Protein AF-A0A7Y2TFY2-F1 (afdb_monomer_lite)

Structure (mmCIF, N/CA/C/O backbone):
data_AF-A0A7Y2TFY2-F1
#
_entry.id   AF-A0A7Y2TFY2-F1
#
loop_
_atom_site.group_PDB
_atom_site.id
_atom_site.type_symbol
_atom_site.label_atom_id
_atom_site.label_alt_id
_atom_site.label_comp_id
_atom_site.label_asym_id
_atom_site.label_entity_id
_atom_site.label_seq_id
_atom_site.pdbx_PDB_ins_code
_atom_site.Cartn_x
_atom_site.Cartn_y
_atom_site.Cartn_z
_atom_site.occupancy
_atom_site.B_iso_or_equiv
_atom_site.auth_seq_id
_atom_site.auth_comp_id
_atom_site.auth_asym_id
_atom_site.auth_atom_id
_atom_site.pdbx_PDB_model_num
ATOM 1 N N . MET A 1 1 ? -7.231 -14.563 -0.266 1.00 53.22 1 MET A N 1
ATOM 2 C CA . MET A 1 1 ? -6.037 -14.521 0.612 1.00 53.22 1 MET A CA 1
ATOM 3 C C . MET A 1 1 ? -4.915 -13.889 -0.191 1.00 53.22 1 MET A C 1
ATOM 5 O O . MET A 1 1 ? -4.762 -14.294 -1.336 1.00 53.22 1 MET A O 1
ATOM 9 N N . SER A 1 2 ? -4.216 -12.888 0.355 1.00 70.94 2 SER A N 1
ATOM 10 C CA . SER A 1 2 ? -3.185 -12.141 -0.385 1.00 70.94 2 SER A CA 1
ATOM 11 C C . SER A 1 2 ? -2.053 -13.075 -0.825 1.00 70.94 2 SER A C 1
ATOM 13 O O . SER A 1 2 ? -1.574 -13.877 -0.021 1.00 70.94 2 SER A O 1
ATOM 15 N N . LYS A 1 3 ? -1.644 -12.982 -2.099 1.00 82.06 3 LYS A N 1
ATOM 16 C CA . LYS A 1 3 ? -0.524 -13.744 -2.687 1.00 82.06 3 LYS A CA 1
ATOM 17 C C . LYS A 1 3 ? 0.789 -13.526 -1.920 1.00 82.06 3 LYS A C 1
ATOM 19 O O . LYS A 1 3 ? 1.670 -14.374 -1.958 1.00 82.06 3 LYS A O 1
ATOM 24 N N . PHE A 1 4 ? 0.901 -12.407 -1.211 1.00 90.44 4 PHE A N 1
ATOM 25 C CA . PHE A 1 4 ? 2.135 -11.929 -0.595 1.00 90.44 4 PHE A CA 1
ATOM 26 C C . PHE A 1 4 ? 2.310 -12.340 0.875 1.00 90.44 4 PHE A C 1
ATOM 28 O O . PHE A 1 4 ? 3.248 -11.893 1.528 1.00 90.44 4 PHE A O 1
ATOM 35 N N . ILE A 1 5 ? 1.426 -13.191 1.407 1.00 92.31 5 ILE A N 1
ATOM 36 C CA . ILE A 1 5 ? 1.544 -13.743 2.763 1.00 92.31 5 ILE A CA 1
ATOM 37 C C . ILE A 1 5 ? 2.057 -15.182 2.664 1.00 92.31 5 ILE A C 1
ATOM 39 O O . ILE A 1 5 ? 1.327 -16.073 2.223 1.00 92.31 5 ILE A O 1
ATOM 43 N N . ALA A 1 6 ? 3.299 -15.404 3.100 1.00 94.69 6 ALA A N 1
ATOM 44 C CA . ALA A 1 6 ? 3.907 -16.731 3.165 1.00 94.69 6 ALA A CA 1
ATOM 45 C C . ALA A 1 6 ? 3.182 -17.629 4.182 1.00 94.69 6 ALA A C 1
ATOM 47 O O . ALA A 1 6 ? 2.880 -17.191 5.294 1.00 94.69 6 ALA A O 1
ATOM 48 N N . LYS A 1 7 ? 2.923 -18.891 3.818 1.00 94.75 7 LYS A N 1
ATOM 49 C CA . LYS A 1 7 ? 2.279 -19.884 4.702 1.00 94.75 7 LYS A CA 1
ATOM 50 C C . LYS A 1 7 ? 3.236 -20.975 5.180 1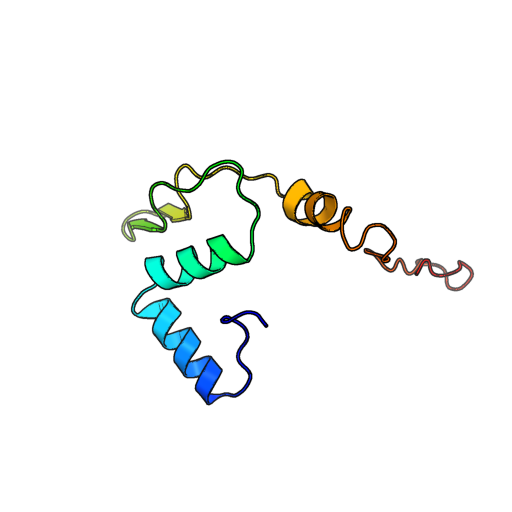.00 94.75 7 LYS A C 1
ATOM 52 O O . LYS A 1 7 ? 2.878 -21.763 6.051 1.00 94.75 7 LYS A O 1
ATOM 57 N N . SER A 1 8 ? 4.437 -21.011 4.619 1.00 96.94 8 SER A N 1
ATOM 58 C CA . SER A 1 8 ? 5.521 -21.929 4.945 1.00 96.94 8 SER A CA 1
ATOM 59 C C . SER A 1 8 ? 6.864 -21.212 4.795 1.00 96.94 8 SER A C 1
ATOM 61 O O . SER A 1 8 ? 6.938 -20.092 4.275 1.00 96.94 8 SER A O 1
ATOM 63 N N . ILE A 1 9 ? 7.937 -21.856 5.251 1.00 97.62 9 ILE A N 1
ATOM 64 C CA . ILE A 1 9 ? 9.289 -21.324 5.062 1.00 97.62 9 ILE A CA 1
ATOM 65 C C . ILE A 1 9 ? 9.694 -21.377 3.582 1.00 97.62 9 ILE A C 1
ATOM 67 O O . ILE A 1 9 ? 10.360 -20.472 3.085 1.00 97.62 9 ILE A O 1
ATOM 71 N N . GLU A 1 10 ? 9.219 -22.387 2.852 1.00 97.56 10 GLU A N 1
ATOM 72 C CA . GLU A 1 10 ? 9.409 -22.523 1.411 1.00 97.56 10 GLU A CA 1
ATOM 73 C C . GLU A 1 10 ? 8.728 -21.377 0.649 1.00 97.56 10 GLU A C 1
ATOM 75 O O . GLU A 1 10 ? 9.360 -20.749 -0.202 1.00 97.56 10 GLU A O 1
ATOM 80 N N . ASP A 1 11 ? 7.482 -21.042 1.005 1.00 96.56 11 ASP A N 1
ATOM 81 C CA . ASP A 1 11 ? 6.744 -19.917 0.417 1.00 96.56 11 ASP A CA 1
ATOM 82 C C . ASP A 1 11 ? 7.466 -18.591 0.675 1.00 96.56 11 ASP A C 1
ATOM 84 O O . ASP A 1 11 ? 7.562 -17.746 -0.215 1.00 96.56 11 ASP A O 1
ATOM 88 N N . TYR A 1 12 ? 7.995 -18.406 1.890 1.00 96.62 12 TYR A N 1
ATOM 89 C CA . TYR A 1 12 ? 8.784 -17.227 2.237 1.00 96.62 12 TYR A CA 1
ATOM 90 C C . TYR A 1 12 ? 10.012 -17.102 1.335 1.00 96.62 12 TYR A C 1
ATOM 92 O O . TYR A 1 12 ? 10.239 -16.039 0.757 1.00 96.62 12 TYR A O 1
ATOM 100 N N . HIS A 1 13 ? 10.786 -18.179 1.178 1.00 97.88 13 HIS A N 1
ATOM 101 C CA . HIS A 1 13 ? 11.973 -18.165 0.325 1.00 97.88 13 HIS A CA 1
ATOM 102 C C . HIS A 1 13 ? 11.627 -17.880 -1.138 1.00 97.88 13 HIS A C 1
ATOM 104 O O . HIS A 1 13 ? 12.363 -17.145 -1.799 1.00 97.88 13 HIS A O 1
ATOM 110 N N . GLN A 1 14 ? 10.500 -18.400 -1.625 1.00 96.31 14 GLN A N 1
ATOM 111 C CA . GLN A 1 14 ? 10.022 -18.128 -2.976 1.00 96.31 14 GLN A CA 1
ATOM 112 C C . GLN A 1 14 ? 9.623 -16.655 -3.159 1.00 96.31 14 GLN A C 1
ATOM 114 O O . GLN A 1 14 ? 10.118 -16.003 -4.077 1.00 96.31 14 GLN A O 1
ATOM 119 N N . LEU A 1 15 ? 8.792 -16.101 -2.267 1.00 96.38 15 LEU A N 1
ATOM 120 C CA . LEU A 1 15 ? 8.382 -14.690 -2.319 1.00 96.38 15 LEU A CA 1
ATOM 121 C C . LEU A 1 15 ? 9.580 -13.746 -2.179 1.00 96.38 15 LEU A C 1
ATOM 123 O O . LEU A 1 15 ? 9.684 -12.760 -2.905 1.00 96.38 15 LEU A O 1
ATOM 127 N N . TYR A 1 16 ? 10.510 -14.068 -1.280 1.00 96.81 16 TYR A N 1
ATOM 128 C CA . TYR A 1 16 ? 11.742 -13.309 -1.099 1.00 96.81 16 TYR A CA 1
ATOM 129 C C . TYR A 1 16 ? 12.585 -13.298 -2.376 1.00 96.81 16 TYR A C 1
ATOM 131 O O . TYR A 1 16 ? 12.999 -12.230 -2.830 1.00 96.81 16 TYR A O 1
ATOM 139 N N . LYS A 1 17 ? 12.786 -14.467 -2.995 1.00 97.44 17 LYS A N 1
ATOM 140 C CA . LYS A 1 17 ? 13.517 -14.591 -4.258 1.00 97.44 17 LYS A CA 1
ATOM 141 C C . LYS A 1 17 ? 12.870 -13.751 -5.360 1.00 97.44 17 LYS A C 1
ATOM 143 O O . LYS A 1 17 ? 13.566 -12.989 -6.021 1.00 97.44 17 LYS A O 1
ATOM 148 N N . GLU A 1 18 ? 11.548 -13.819 -5.511 1.00 96.19 18 GLU A N 1
ATOM 149 C CA . GLU A 1 18 ? 10.811 -12.995 -6.481 1.00 96.19 18 GLU A CA 1
ATOM 150 C C . GLU A 1 18 ? 10.968 -11.491 -6.216 1.00 96.19 18 GLU A C 1
ATOM 152 O O . GLU A 1 18 ? 11.157 -10.721 -7.159 1.00 96.19 18 GLU A O 1
ATOM 157 N N . SER A 1 19 ? 10.954 -11.072 -4.946 1.00 96.50 19 SER A N 1
ATOM 158 C CA . SER A 1 19 ? 11.105 -9.662 -4.562 1.00 96.50 19 SER A CA 1
ATOM 159 C C . SER A 1 19 ? 12.473 -9.063 -4.911 1.00 96.50 19 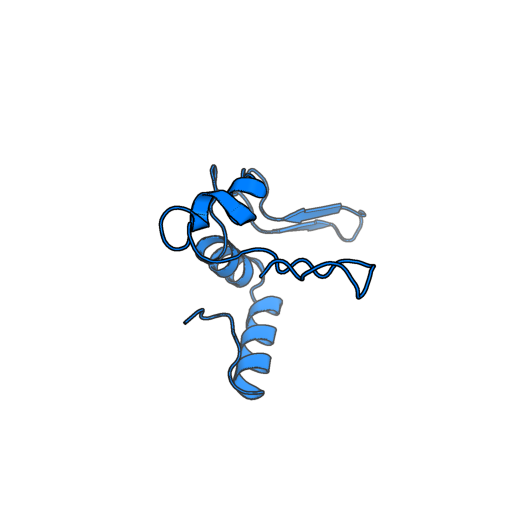SER A C 1
ATOM 161 O O . SER A 1 19 ? 12.580 -7.846 -5.057 1.00 96.50 19 SER A O 1
ATOM 163 N N . ILE A 1 20 ? 13.505 -9.904 -5.057 1.00 96.12 20 ILE A N 1
ATOM 164 C CA . ILE A 1 20 ? 14.884 -9.500 -5.369 1.00 96.12 20 ILE A CA 1
ATOM 165 C C . ILE A 1 20 ? 15.199 -9.672 -6.850 1.00 96.12 20 ILE A C 1
ATOM 167 O O . ILE A 1 20 ? 15.798 -8.783 -7.450 1.00 96.12 20 ILE A O 1
ATOM 171 N N . ASP A 1 21 ? 14.810 -10.805 -7.434 1.00 97.44 21 ASP A N 1
ATOM 172 C CA . ASP A 1 21 ? 15.122 -11.126 -8.827 1.00 97.44 21 ASP A CA 1
ATOM 173 C C . ASP A 1 21 ? 14.275 -10.281 -9.798 1.00 97.44 21 ASP A C 1
ATOM 175 O O . ASP A 1 21 ? 14.717 -9.981 -10.907 1.00 97.44 21 ASP A O 1
ATOM 179 N N . ALA A 1 22 ? 13.062 -9.881 -9.393 1.00 96.38 22 ALA A N 1
ATOM 180 C CA . ALA A 1 22 ? 12.141 -9.082 -10.202 1.00 96.38 22 ALA A CA 1
ATOM 181 C C . ALA A 1 22 ? 11.406 -8.008 -9.364 1.00 96.38 22 ALA A C 1
ATOM 183 O O . ALA A 1 22 ? 10.171 -8.031 -9.269 1.00 96.38 22 ALA A O 1
ATOM 184 N N . PRO A 1 23 ? 12.130 -7.032 -8.778 1.00 95.44 23 PRO A N 1
ATOM 185 C CA . PRO A 1 23 ? 11.592 -6.119 -7.769 1.00 95.44 23 PRO A CA 1
ATOM 186 C C . PRO A 1 23 ? 10.460 -5.243 -8.308 1.00 95.44 23 PRO A C 1
ATOM 188 O O . PRO A 1 23 ? 9.420 -5.128 -7.667 1.00 95.44 23 PRO A O 1
ATOM 191 N N . GLU A 1 24 ? 10.611 -4.659 -9.501 1.00 97.06 24 GLU A N 1
ATOM 192 C CA . GLU A 1 24 ? 9.572 -3.795 -10.073 1.00 97.06 24 GLU A CA 1
ATOM 193 C C . GLU A 1 24 ? 8.263 -4.545 -10.302 1.00 97.06 24 GLU A C 1
ATOM 195 O O . GLU A 1 24 ? 7.192 -4.030 -9.983 1.00 97.06 24 GLU A O 1
ATOM 200 N N . LYS A 1 25 ? 8.330 -5.785 -10.800 1.00 96.69 25 LYS A N 1
ATOM 201 C CA . LYS A 1 25 ? 7.138 -6.610 -10.997 1.00 96.69 25 LYS A CA 1
ATOM 202 C C . LYS A 1 25 ? 6.506 -6.996 -9.662 1.00 96.69 25 LYS A C 1
ATOM 204 O O . LYS A 1 25 ? 5.303 -6.840 -9.488 1.00 96.69 25 LYS A O 1
ATOM 209 N N . PHE A 1 26 ? 7.307 -7.497 -8.729 1.00 96.88 26 PHE A N 1
ATOM 210 C CA . PHE A 1 26 ? 6.810 -7.944 -7.434 1.00 96.88 26 PHE A CA 1
ATOM 211 C C . PHE A 1 26 ? 6.124 -6.803 -6.670 1.00 96.88 26 PHE A C 1
ATOM 213 O O . PHE A 1 26 ? 4.987 -6.946 -6.219 1.00 96.88 26 PHE A O 1
ATOM 220 N N . TRP A 1 27 ? 6.792 -5.651 -6.569 1.00 96.94 27 TRP A N 1
ATOM 221 C CA . TRP A 1 27 ? 6.293 -4.514 -5.802 1.00 96.94 27 TRP A CA 1
ATOM 222 C C . TRP A 1 27 ? 5.171 -3.754 -6.503 1.00 96.94 27 TRP A C 1
ATOM 224 O O . TRP A 1 27 ? 4.308 -3.224 -5.808 1.00 96.94 27 TRP A O 1
ATOM 234 N N . SER A 1 28 ? 5.121 -3.728 -7.840 1.00 97.44 28 SER A N 1
ATOM 235 C CA . SER A 1 28 ? 3.948 -3.192 -8.548 1.00 97.44 28 SER A CA 1
ATOM 236 C C . SER A 1 28 ? 2.712 -4.054 -8.334 1.00 97.44 28 SER A C 1
ATOM 238 O O . SER A 1 28 ? 1.674 -3.504 -7.977 1.00 97.44 28 SER A O 1
ATOM 240 N N . ASP A 1 29 ? 2.827 -5.380 -8.467 1.00 96.69 29 ASP A N 1
ATOM 241 C CA . ASP A 1 29 ? 1.717 -6.307 -8.216 1.00 96.69 29 ASP A CA 1
ATOM 242 C C . ASP A 1 29 ? 1.227 -6.179 -6.751 1.00 96.69 29 ASP A C 1
ATOM 244 O O . ASP A 1 29 ? 0.023 -6.123 -6.497 1.00 96.69 29 ASP A O 1
ATOM 248 N N . PHE A 1 30 ? 2.148 -6.075 -5.780 1.00 96.25 30 PHE A N 1
ATOM 249 C CA . PHE A 1 30 ? 1.810 -5.856 -4.365 1.00 96.25 30 PHE A CA 1
ATOM 250 C C . PHE A 1 30 ? 1.099 -4.519 -4.144 1.00 96.25 30 PHE A C 1
ATOM 252 O O . PHE A 1 30 ? 0.018 -4.468 -3.559 1.00 96.25 30 PHE A O 1
ATOM 259 N N . ALA A 1 31 ? 1.694 -3.426 -4.623 1.00 96.75 31 ALA A N 1
ATOM 260 C CA . ALA A 1 31 ? 1.157 -2.086 -4.438 1.00 96.75 31 ALA A CA 1
ATOM 261 C C . ALA A 1 31 ? -0.205 -1.908 -5.119 1.00 96.75 31 ALA A C 1
ATOM 263 O O . ALA A 1 31 ? -1.042 -1.153 -4.625 1.00 96.75 31 ALA A O 1
ATOM 264 N N . ASP A 1 32 ? -0.437 -2.589 -6.243 1.00 96.00 32 ASP A N 1
ATOM 265 C CA . ASP A 1 32 ? -1.711 -2.573 -6.958 1.00 96.00 32 ASP A CA 1
ATOM 266 C C . ASP A 1 32 ? -2.832 -3.225 -6.149 1.00 96.00 32 ASP A C 1
ATOM 268 O O . ASP A 1 32 ? -3.935 -2.685 -6.094 1.00 96.00 32 ASP A O 1
ATOM 272 N N . GLN A 1 33 ? -2.520 -4.327 -5.466 1.00 94.81 33 GLN A N 1
ATOM 273 C CA . GLN A 1 33 ? -3.479 -5.075 -4.661 1.00 94.81 33 GLN A CA 1
ATOM 274 C C . GLN A 1 33 ? -3.748 -4.432 -3.291 1.00 94.81 33 GLN A C 1
ATOM 276 O O . GLN A 1 33 ? -4.876 -4.474 -2.802 1.00 94.81 33 GLN A O 1
ATOM 281 N N . GLU A 1 34 ? -2.721 -3.879 -2.642 1.00 94.56 34 GLU A N 1
ATOM 282 C CA . GLU A 1 34 ? -2.787 -3.523 -1.217 1.00 94.56 34 GLU A CA 1
ATOM 283 C C . GLU A 1 34 ? -3.100 -2.042 -0.955 1.00 94.56 34 GLU A C 1
ATOM 285 O O . GLU A 1 34 ? -3.437 -1.683 0.177 1.00 94.56 34 GLU A O 1
ATOM 290 N N . PHE A 1 35 ? -3.041 -1.174 -1.971 1.00 96.62 35 PHE A N 1
ATOM 291 C CA . PHE A 1 35 ? -3.294 0.263 -1.832 1.00 96.62 35 PHE A CA 1
ATOM 292 C C . PHE A 1 35 ? -4.358 0.769 -2.808 1.00 96.62 35 PHE A C 1
ATOM 294 O O . PHE A 1 35 ? -4.429 0.380 -3.972 1.00 96.62 35 PHE A O 1
ATOM 301 N N . THR A 1 36 ? -5.151 1.724 -2.337 1.00 96.94 36 THR A N 1
ATOM 302 C CA . THR A 1 36 ? -6.042 2.542 -3.154 1.00 96.94 36 THR A CA 1
ATOM 303 C C . THR A 1 36 ? -5.263 3.746 -3.677 1.00 96.94 36 THR A C 1
ATOM 305 O O . THR A 1 36 ? -4.827 4.607 -2.908 1.00 96.94 36 THR A O 1
ATOM 308 N N . TRP A 1 37 ? -5.092 3.800 -4.997 1.00 97.88 37 TRP A N 1
ATOM 309 C CA . TRP A 1 37 ? -4.366 4.860 -5.696 1.00 97.88 37 TRP A CA 1
ATOM 310 C C . TRP A 1 37 ? -5.340 5.816 -6.374 1.00 97.88 37 TRP A C 1
ATOM 312 O O . TRP A 1 37 ? -6.294 5.380 -7.012 1.00 97.88 37 TRP A O 1
ATOM 322 N N . LYS A 1 38 ? -5.058 7.116 -6.290 1.00 97.94 38 LYS A N 1
ATOM 323 C CA . LYS A 1 38 ? -5.740 8.140 -7.094 1.00 97.94 38 LYS A CA 1
ATOM 324 C C . LYS A 1 38 ? -5.148 8.234 -8.495 1.00 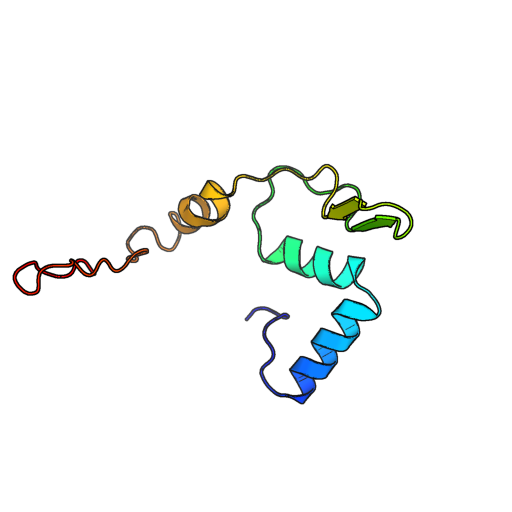97.94 38 LYS A C 1
ATOM 326 O O . LYS A 1 38 ? -5.867 8.478 -9.454 1.00 97.94 38 LYS A O 1
ATOM 331 N N . GLU A 1 39 ? -3.835 8.043 -8.597 1.00 98.31 39 GLU A N 1
ATOM 332 C CA . GLU A 1 39 ? -3.095 8.012 -9.856 1.00 98.31 39 GLU A CA 1
ATOM 333 C C . GLU A 1 39 ? -2.004 6.946 -9.756 1.00 98.31 39 GLU A C 1
ATOM 335 O O . GLU A 1 39 ? -1.299 6.875 -8.743 1.00 98.31 39 GLU A O 1
ATOM 340 N N . LYS A 1 40 ? -1.893 6.095 -10.781 1.00 97.69 40 LYS A N 1
ATOM 341 C CA . LYS A 1 40 ? -0.873 5.044 -10.837 1.00 97.69 40 LYS A CA 1
ATOM 342 C C . LYS A 1 40 ? 0.481 5.629 -1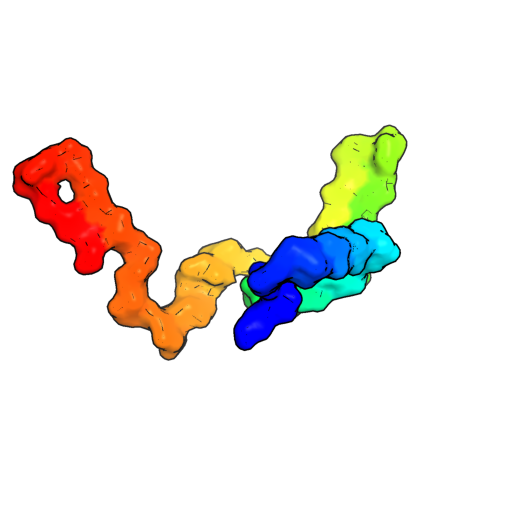1.216 1.00 97.69 40 LYS A C 1
ATOM 344 O O . LYS A 1 40 ? 0.568 6.619 -11.934 1.00 97.69 40 LYS A O 1
ATOM 349 N N . TRP A 1 41 ? 1.532 4.996 -10.711 1.00 98.19 41 TRP A N 1
ATOM 350 C CA . TRP A 1 41 ? 2.912 5.329 -11.047 1.00 98.19 41 TRP A CA 1
ATOM 351 C C . TRP A 1 41 ? 3.177 5.185 -12.548 1.00 98.19 41 TRP A C 1
ATOM 353 O O . TRP A 1 41 ? 2.578 4.349 -13.224 1.00 98.19 41 TRP A O 1
ATOM 363 N N . SER A 1 42 ? 4.146 5.950 -13.045 1.00 97.31 42 SER A N 1
ATOM 364 C CA . SER A 1 42 ? 4.747 5.751 -14.367 1.00 97.31 42 SER A CA 1
ATOM 365 C C . SER A 1 42 ? 6.014 4.892 -14.314 1.00 97.31 42 SER A C 1
ATOM 367 O O . SER A 1 42 ? 6.366 4.265 -15.308 1.00 97.31 42 SER A O 1
ATOM 369 N N . GLN A 1 43 ? 6.680 4.838 -13.157 1.00 97.50 43 GLN A N 1
ATOM 370 C CA . GLN A 1 43 ? 7.871 4.024 -12.910 1.00 97.50 43 GLN A CA 1
ATOM 371 C C . GLN A 1 43 ? 7.834 3.481 -11.478 1.00 97.50 43 GLN A C 1
ATOM 373 O O . GLN A 1 43 ? 7.531 4.223 -10.541 1.00 97.50 43 GLN A O 1
ATOM 378 N N . VAL A 1 44 ? 8.115 2.186 -11.304 1.00 97.75 44 VAL A N 1
ATOM 379 C CA . VAL A 1 44 ? 8.002 1.516 -9.998 1.00 97.75 44 VAL A CA 1
ATOM 380 C C . VAL A 1 44 ? 9.225 1.795 -9.144 1.00 97.75 44 VAL A C 1
ATOM 382 O O . VAL A 1 44 ? 9.067 2.165 -7.984 1.00 97.75 44 VAL A O 1
ATOM 385 N N . LEU A 1 45 ? 10.419 1.641 -9.713 1.00 96.31 45 LEU A N 1
ATOM 386 C CA . LEU A 1 45 ? 11.677 1.815 -9.004 1.00 96.31 45 LEU A CA 1
ATOM 387 C C . LEU A 1 45 ? 12.668 2.606 -9.867 1.00 96.31 45 LEU A C 1
ATOM 389 O O . LEU A 1 45 ? 12.895 2.301 -11.035 1.00 96.31 45 LEU A O 1
ATOM 393 N N . ASP A 1 46 ? 13.257 3.638 -9.277 1.00 95.56 46 ASP A N 1
ATOM 394 C CA . ASP A 1 46 ? 14.285 4.485 -9.883 1.00 95.56 46 ASP A CA 1
ATOM 395 C C . ASP A 1 46 ? 15.364 4.732 -8.826 1.00 95.56 46 ASP A C 1
ATOM 397 O O . ASP A 1 46 ? 15.088 5.371 -7.808 1.00 95.56 46 ASP A O 1
ATOM 401 N N . PHE A 1 47 ? 16.568 4.193 -9.012 1.00 92.81 47 PHE A N 1
ATOM 402 C CA . PHE A 1 47 ? 17.666 4.381 -8.063 1.00 92.81 47 PHE A CA 1
ATOM 403 C C . PHE A 1 47 ? 19.003 4.564 -8.770 1.00 92.81 47 PHE A C 1
ATOM 405 O O . PHE A 1 47 ? 19.273 3.960 -9.807 1.00 92.81 47 PHE A O 1
ATOM 412 N N . ASP A 1 48 ? 19.866 5.359 -8.150 1.00 92.06 48 ASP A N 1
ATOM 413 C CA . ASP A 1 48 ? 21.249 5.559 -8.565 1.00 92.06 48 ASP A CA 1
ATOM 414 C C . ASP A 1 48 ? 22.128 5.412 -7.327 1.00 92.06 48 ASP A C 1
ATOM 416 O O . ASP A 1 48 ? 22.170 6.316 -6.509 1.00 92.06 48 ASP A O 1
ATOM 420 N N . LEU A 1 49 ? 22.840 4.290 -7.173 1.00 87.88 49 LEU A N 1
ATOM 421 C CA . LEU A 1 49 ? 23.672 4.043 -5.983 1.00 87.88 49 LEU A CA 1
ATOM 422 C C . LEU A 1 49 ? 24.885 4.980 -5.871 1.00 87.88 49 LEU A C 1
ATOM 424 O O . LEU A 1 49 ? 25.536 5.006 -4.828 1.00 87.88 49 LEU A O 1
ATOM 428 N N . SER A 1 50 ? 25.207 5.744 -6.922 1.00 95.19 50 SER A N 1
ATOM 429 C CA . SER A 1 50 ? 26.210 6.810 -6.835 1.00 95.19 50 SER A CA 1
ATOM 430 C C . SER A 1 50 ? 25.672 8.068 -6.143 1.00 95.19 50 SER A C 1
ATOM 432 O O . SER A 1 50 ? 26.454 8.927 -5.730 1.00 95.19 50 SER A O 1
ATOM 434 N N . LYS A 1 51 ? 24.346 8.164 -5.974 1.00 94.38 51 LYS A N 1
ATOM 435 C CA . LYS A 1 51 ? 23.639 9.252 -5.299 1.00 94.38 51 LYS A CA 1
ATOM 436 C C . LYS A 1 51 ? 22.797 8.698 -4.144 1.00 94.38 51 LYS A C 1
ATOM 438 O O . LYS A 1 51 ? 22.359 7.555 -4.168 1.00 94.38 51 LYS A O 1
ATOM 443 N N . PRO A 1 52 ? 22.512 9.488 -3.104 1.00 90.75 52 PRO A N 1
ATOM 444 C CA . PRO A 1 52 ? 21.588 9.073 -2.052 1.00 90.75 52 PRO A CA 1
ATOM 445 C C . PRO A 1 52 ? 20.122 9.228 -2.509 1.00 90.75 52 PRO A C 1
ATOM 447 O O . PRO A 1 52 ? 19.319 9.849 -1.819 1.00 90.75 52 PRO A O 1
ATOM 450 N N . GLU A 1 53 ? 19.772 8.705 -3.689 1.00 93.25 53 GLU A N 1
ATOM 451 C CA . GLU A 1 53 ? 18.463 8.888 -4.324 1.00 93.25 53 GLU A CA 1
ATOM 452 C C . GLU A 1 53 ? 17.833 7.539 -4.690 1.00 93.25 53 GLU A C 1
ATOM 454 O O . GLU A 1 53 ? 18.365 6.768 -5.491 1.00 93.25 53 GLU A O 1
ATOM 459 N N . VAL A 1 54 ? 16.664 7.271 -4.104 1.00 94.75 54 VAL A N 1
ATOM 460 C CA . VAL A 1 54 ? 15.832 6.099 -4.393 1.00 94.75 54 VAL A CA 1
ATOM 461 C C . VAL A 1 54 ? 14.383 6.562 -4.436 1.00 94.75 54 VAL A C 1
ATOM 463 O O . VAL A 1 54 ? 13.855 7.047 -3.436 1.00 94.75 54 VAL A O 1
ATOM 466 N N . ASN A 1 55 ? 13.734 6.413 -5.585 1.00 95.44 55 ASN A N 1
ATOM 467 C CA . ASN A 1 55 ? 12.334 6.760 -5.772 1.00 95.44 55 ASN A CA 1
ATOM 468 C C . ASN A 1 55 ? 11.519 5.495 -6.026 1.00 95.44 55 ASN A C 1
ATOM 470 O O . ASN A 1 55 ? 11.861 4.678 -6.881 1.00 95.44 55 ASN A O 1
ATOM 474 N N . TRP A 1 56 ? 10.405 5.382 -5.311 1.00 97.56 56 TRP A N 1
ATOM 475 C CA . TRP A 1 56 ? 9.411 4.336 -5.505 1.00 97.56 56 TRP A CA 1
ATOM 476 C C . TRP A 1 56 ? 8.112 4.946 -6.022 1.00 97.56 56 TRP A C 1
ATOM 478 O O . TRP A 1 56 ? 7.694 6.003 -5.551 1.00 97.56 56 TRP A O 1
ATOM 488 N N . PHE A 1 57 ? 7.470 4.265 -6.971 1.00 98.06 57 PHE A N 1
ATOM 489 C CA . PHE A 1 57 ? 6.156 4.618 -7.515 1.00 98.06 57 PHE A CA 1
ATOM 490 C C . PHE A 1 57 ? 6.084 6.067 -8.027 1.00 98.06 57 PHE A C 1
ATOM 492 O O . PHE A 1 57 ? 5.154 6.821 -7.731 1.00 98.06 57 PHE A O 1
ATOM 499 N N . LYS A 1 58 ? 7.087 6.474 -8.808 1.00 97.94 58 LYS A N 1
ATOM 500 C CA . LYS A 1 58 ? 7.217 7.831 -9.348 1.00 97.94 58 LYS A CA 1
ATOM 501 C C . LYS A 1 58 ? 5.960 8.226 -10.127 1.00 97.94 58 LYS A C 1
ATOM 503 O O . LYS A 1 58 ? 5.454 7.460 -10.946 1.00 97.94 58 LYS A O 1
ATOM 508 N N . GLY A 1 59 ? 5.458 9.431 -9.860 1.00 97.62 59 GLY A N 1
ATOM 509 C CA . GLY A 1 59 ? 4.234 9.966 -10.466 1.00 97.62 59 GLY A CA 1
ATOM 510 C C . GLY A 1 59 ? 2.930 9.490 -9.821 1.00 97.62 59 GLY A C 1
ATOM 511 O O . GLY A 1 59 ? 1.886 10.076 -10.092 1.00 97.62 59 GLY A O 1
ATOM 512 N N . ALA A 1 60 ? 2.966 8.488 -8.939 1.00 98.19 60 ALA A N 1
ATOM 513 C CA . ALA A 1 60 ? 1.759 8.016 -8.283 1.00 98.19 60 ALA A CA 1
ATOM 514 C C . ALA A 1 60 ? 1.217 9.026 -7.265 1.00 98.19 60 ALA A C 1
ATOM 516 O O . ALA A 1 60 ? 1.963 9.786 -6.642 1.00 98.19 60 ALA A O 1
ATOM 517 N N . LYS A 1 61 ? -0.100 8.989 -7.052 1.00 98.50 61 LYS A N 1
ATOM 518 C CA . LYS A 1 61 ? -0.785 9.793 -6.036 1.00 98.50 61 LYS A CA 1
ATOM 519 C C . LYS A 1 61 ? -1.709 8.909 -5.219 1.00 98.50 61 LYS A C 1
ATOM 521 O O . LYS A 1 61 ? -2.511 8.156 -5.770 1.00 98.50 61 LYS A O 1
ATOM 526 N N . LEU A 1 62 ? -1.643 9.055 -3.904 1.00 98.12 62 LEU A N 1
ATOM 527 C CA . LEU A 1 62 ? -2.585 8.468 -2.957 1.00 98.12 62 LEU A CA 1
ATOM 528 C C . LEU A 1 62 ? -2.791 9.417 -1.780 1.00 98.12 62 LEU A C 1
ATOM 530 O O . LEU A 1 62 ? -2.051 10.387 -1.613 1.00 98.12 62 LEU A O 1
ATOM 534 N N . ASN A 1 63 ? -3.785 9.115 -0.954 1.00 98.31 63 ASN A N 1
ATOM 535 C CA . ASN A 1 63 ? -3.912 9.687 0.376 1.00 98.31 63 ASN A CA 1
ATOM 536 C C . ASN A 1 63 ? -3.791 8.555 1.403 1.00 98.31 63 ASN A C 1
ATOM 538 O O . ASN A 1 63 ? -4.443 7.514 1.271 1.00 98.31 63 ASN A O 1
ATOM 542 N N . ILE A 1 64 ? -2.936 8.742 2.408 1.00 97.06 64 ILE A N 1
ATOM 543 C CA . ILE A 1 64 ? -2.737 7.736 3.448 1.00 97.06 64 ILE A CA 1
ATOM 544 C C . ILE A 1 64 ? -3.986 7.574 4.319 1.00 97.06 64 ILE A C 1
ATOM 546 O O . ILE A 1 64 ? -4.320 6.448 4.669 1.00 97.06 64 ILE A O 1
ATOM 550 N N . THR A 1 65 ? -4.731 8.649 4.602 1.00 97.62 65 THR A N 1
ATOM 551 C CA . THR A 1 65 ? -5.956 8.545 5.411 1.00 97.62 65 THR A CA 1
ATOM 552 C C . THR A 1 65 ? -7.012 7.723 4.688 1.00 97.62 65 THR A C 1
ATOM 554 O O . THR A 1 65 ? -7.609 6.853 5.307 1.00 97.62 65 THR A O 1
ATOM 557 N N . GLU A 1 66 ? -7.134 7.876 3.366 1.00 97.81 66 GLU A N 1
ATOM 558 C CA . GLU A 1 66 ? -8.055 7.069 2.557 1.00 97.81 66 GLU A CA 1
ATOM 559 C C . GLU A 1 66 ? -7.714 5.579 2.596 1.00 97.81 66 GLU A C 1
ATOM 561 O O . GLU A 1 66 ? -8.602 4.730 2.622 1.00 97.81 66 GLU A O 1
ATOM 566 N N . ASN A 1 67 ? -6.421 5.253 2.649 1.00 97.62 67 ASN A N 1
ATOM 567 C CA . ASN A 1 67 ? -5.953 3.877 2.771 1.00 97.62 67 ASN A CA 1
ATOM 568 C C . ASN A 1 67 ? -6.085 3.319 4.197 1.00 97.62 67 ASN A C 1
ATOM 570 O O . ASN A 1 67 ? -6.250 2.113 4.366 1.00 97.62 67 ASN A O 1
ATOM 574 N N . CYS A 1 68 ? -6.011 4.161 5.225 1.00 97.12 68 CYS A N 1
ATOM 575 C CA . CYS A 1 68 ? -6.093 3.726 6.620 1.00 97.12 68 CYS A CA 1
ATOM 576 C C . CYS A 1 68 ? -7.516 3.757 7.193 1.00 97.12 68 CYS A C 1
ATOM 578 O O . CYS A 1 68 ? -7.789 3.034 8.147 1.00 97.12 68 CYS A O 1
ATOM 580 N N . ILE A 1 69 ? -8.404 4.589 6.648 1.00 96.56 69 ILE A N 1
ATOM 581 C CA . ILE A 1 69 ? -9.725 4.893 7.208 1.00 96.56 69 ILE A CA 1
ATOM 582 C C . ILE A 1 69 ? -10.792 4.740 6.123 1.00 96.56 69 ILE A C 1
ATOM 584 O O . ILE A 1 69 ? -11.566 3.786 6.169 1.00 96.56 69 ILE A O 1
ATOM 588 N N . ASP A 1 70 ? -10.824 5.639 5.134 1.00 97.75 70 ASP A N 1
ATOM 589 C CA . ASP A 1 70 ? -11.981 5.823 4.248 1.00 97.75 70 ASP A CA 1
ATOM 590 C C . ASP A 1 70 ? -12.348 4.543 3.482 1.00 97.75 70 ASP A C 1
ATOM 592 O O . ASP A 1 70 ? -13.507 4.129 3.504 1.00 97.75 70 ASP A O 1
ATOM 596 N N . ARG A 1 71 ? -11.367 3.838 2.895 1.00 96.25 71 ARG A N 1
ATOM 597 C CA . ARG A 1 71 ? -11.613 2.590 2.141 1.00 96.25 71 ARG A CA 1
ATOM 598 C C . ARG A 1 71 ? -12.233 1.469 2.979 1.00 96.25 71 ARG A C 1
ATOM 600 O O . ARG A 1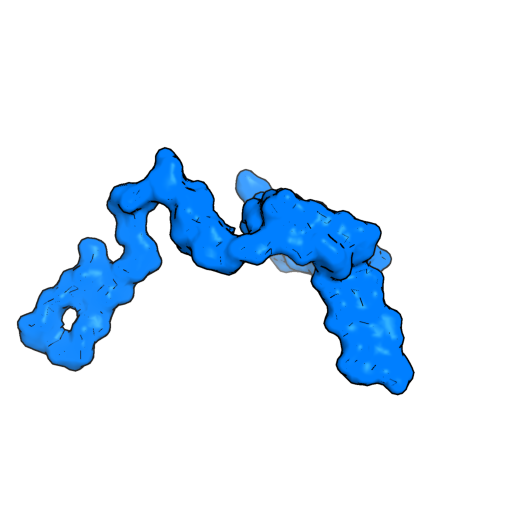 71 ? -12.740 0.491 2.433 1.00 96.25 71 ARG A O 1
ATOM 607 N N . HIS A 1 72 ? -12.113 1.548 4.304 1.00 97.12 72 HIS A N 1
ATOM 608 C CA . HIS A 1 72 ? -12.639 0.540 5.217 1.00 97.12 72 HIS A CA 1
ATOM 609 C C . HIS A 1 72 ? -14.068 0.851 5.664 1.00 97.12 72 HIS A C 1
ATOM 611 O O . HIS A 1 72 ? -14.768 -0.079 6.059 1.00 97.12 72 HIS A O 1
ATOM 617 N N . LEU A 1 73 ? -14.530 2.103 5.570 1.00 96.62 73 LEU A N 1
ATOM 618 C CA . LEU A 1 73 ? -15.840 2.514 6.087 1.00 96.62 73 LEU A CA 1
ATOM 619 C C . LEU A 1 73 ? -16.998 1.740 5.442 1.00 96.62 73 LEU A C 1
ATOM 621 O O . LEU A 1 73 ? -17.901 1.303 6.154 1.00 96.62 73 LEU A O 1
ATOM 625 N N . ASP A 1 74 ? -16.921 1.466 4.138 1.00 95.25 74 ASP A N 1
ATOM 626 C CA . ASP A 1 74 ? -17.984 0.778 3.392 1.00 95.25 74 ASP A CA 1
ATOM 627 C C . ASP A 1 74 ? -18.227 -0.668 3.854 1.00 95.25 74 ASP A C 1
ATOM 629 O O . ASP A 1 74 ? -19.349 -1.168 3.793 1.00 95.25 74 ASP A O 1
ATOM 633 N N . THR A 1 75 ? -17.181 -1.364 4.312 1.00 96.69 75 THR A N 1
ATOM 634 C CA . THR A 1 75 ? -17.255 -2.799 4.662 1.00 96.69 75 THR A CA 1
ATOM 635 C C . THR A 1 75 ? -17.057 -3.080 6.148 1.00 96.69 75 THR A C 1
ATOM 637 O O . THR A 1 75 ? -17.437 -4.146 6.630 1.00 96.69 75 THR A O 1
ATOM 640 N N . LYS A 1 76 ? -16.448 -2.142 6.879 1.00 96.81 76 LYS A N 1
ATOM 641 C CA . LYS A 1 76 ? -16.000 -2.292 8.268 1.00 96.81 76 LYS A CA 1
ATOM 642 C C . LYS A 1 76 ? -16.268 -1.043 9.113 1.00 96.81 76 LYS A C 1
ATOM 644 O O . LYS A 1 76 ? -15.659 -0.896 10.164 1.00 96.81 76 LYS A O 1
ATOM 649 N N . GLY A 1 77 ? -17.183 -0.158 8.709 1.00 96.00 77 GLY A N 1
ATOM 650 C CA . GLY A 1 77 ? -17.436 1.108 9.415 1.00 96.00 77 GLY A CA 1
ATOM 651 C C . GLY A 1 77 ? -17.807 0.975 10.900 1.00 96.00 77 GLY A C 1
ATOM 652 O O . GLY A 1 77 ? -17.502 1.869 11.678 1.00 96.00 77 GLY A O 1
ATOM 653 N N . ASN A 1 78 ? -18.401 -0.153 11.309 1.00 95.81 78 ASN A N 1
ATOM 654 C CA . ASN A 1 78 ? -18.736 -0.443 12.714 1.00 95.81 78 ASN A CA 1
ATOM 655 C C . ASN A 1 78 ? -17.682 -1.300 13.441 1.00 95.81 78 ASN A C 1
ATOM 657 O O . ASN A 1 78 ? -17.888 -1.674 14.592 1.00 95.81 78 ASN A O 1
ATOM 661 N N . GLN A 1 79 ? -16.593 -1.681 12.772 1.00 95.88 79 GLN A N 1
ATOM 662 C CA . GLN A 1 79 ? -15.519 -2.449 13.392 1.00 95.88 79 GLN A CA 1
ATOM 663 C C . GLN A 1 79 ? -14.596 -1.490 14.147 1.00 95.88 79 GLN A C 1
ATOM 665 O O . GLN A 1 79 ? -14.061 -0.556 13.549 1.00 95.88 79 GLN A O 1
ATOM 670 N N . THR A 1 80 ? -14.359 -1.741 15.438 1.00 95.12 80 THR A N 1
ATOM 671 C CA . THR A 1 80 ? -13.401 -0.952 16.220 1.00 95.12 80 THR A CA 1
ATOM 672 C C . THR A 1 80 ? -12.019 -0.984 15.562 1.00 95.12 80 THR A C 1
ATOM 674 O O . THR A 1 80 ? -11.433 -2.052 15.372 1.00 95.12 80 THR A O 1
ATOM 677 N N . ALA A 1 81 ? -11.502 0.195 15.206 1.00 95.44 81 ALA A N 1
ATOM 678 C CA . ALA A 1 81 ? -10.192 0.350 14.572 1.00 95.44 81 ALA A CA 1
ATOM 679 C C . ALA A 1 81 ? -9.049 0.504 15.590 1.00 95.44 81 ALA A C 1
ATOM 681 O O . ALA A 1 81 ? -7.942 0.030 15.347 1.00 95.44 81 ALA A O 1
ATOM 682 N N . ILE A 1 82 ? -9.311 1.167 16.720 1.00 95.69 82 ILE A N 1
ATOM 683 C CA . ILE A 1 82 ? -8.331 1.435 17.778 1.00 95.69 82 ILE A CA 1
ATOM 684 C C . ILE A 1 82 ? -8.921 0.961 19.102 1.00 95.69 82 ILE A C 1
ATOM 686 O O . ILE A 1 82 ? -9.976 1.441 19.506 1.00 95.69 82 ILE A O 1
ATOM 690 N N . LEU A 1 83 ? -8.218 0.044 19.767 1.00 95.12 83 LEU A N 1
ATOM 691 C CA . LEU A 1 83 ? -8.473 -0.323 21.157 1.00 95.12 83 LEU A CA 1
ATOM 692 C C . LEU A 1 83 ? -7.660 0.636 22.029 1.00 95.12 83 LEU A C 1
ATOM 694 O O . LEU A 1 83 ? -6.429 0.627 21.972 1.00 95.12 83 LEU A O 1
ATOM 698 N N . PHE A 1 84 ? -8.334 1.502 22.773 1.00 95.56 84 PHE A N 1
ATOM 699 C CA . PHE A 1 84 ? -7.687 2.480 23.637 1.00 95.56 84 PHE A CA 1
ATOM 700 C C . PHE A 1 84 ? -7.698 1.988 25.083 1.00 95.56 84 PHE A C 1
ATOM 702 O O . PHE A 1 84 ? -8.755 1.880 25.704 1.00 95.56 84 PHE A O 1
ATOM 709 N N . GLU A 1 85 ? -6.502 1.723 25.606 1.00 95.06 85 GLU A N 1
ATOM 710 C CA . GLU A 1 85 ? -6.258 1.412 27.013 1.00 95.06 85 GLU A CA 1
ATOM 711 C C . GLU A 1 85 ? -5.815 2.697 27.736 1.00 95.06 85 GLU A C 1
ATOM 713 O O . GLU A 1 85 ? -4.744 3.234 27.422 1.00 95.06 85 GLU A O 1
ATOM 718 N N . PRO A 1 86 ? -6.620 3.231 28.669 1.00 95.00 86 PRO A N 1
ATOM 719 C CA . PRO A 1 86 ? -6.252 4.403 29.447 1.00 95.00 86 PRO A CA 1
ATOM 720 C C . PRO A 1 86 ? -5.035 4.161 30.344 1.00 95.00 86 PRO A C 1
ATOM 722 O O . PRO A 1 86 ? -4.715 3.041 30.728 1.00 95.00 86 PRO A O 1
ATOM 725 N N . ASN A 1 87 ? -4.378 5.245 30.761 1.00 94.88 87 ASN A N 1
ATOM 726 C CA . ASN A 1 87 ? -3.249 5.148 31.690 1.00 94.88 87 ASN A CA 1
ATOM 727 C C . ASN A 1 87 ? -3.685 4.783 33.122 1.00 94.88 87 ASN A C 1
ATOM 729 O O . ASN A 1 87 ? -2.935 4.154 33.868 1.00 94.88 87 ASN A O 1
ATOM 733 N N . SER A 1 88 ? -4.873 5.230 33.536 1.00 95.06 88 SER A N 1
ATOM 734 C CA . SER A 1 88 ? -5.421 4.934 34.858 1.00 95.06 88 SER A CA 1
ATOM 735 C C . SER A 1 88 ? -6.160 3.603 34.840 1.00 95.06 88 SER A C 1
ATOM 737 O O . SER A 1 88 ? -7.074 3.414 34.047 1.00 95.06 88 SER A O 1
ATOM 739 N N . THR A 1 89 ? -5.865 2.731 35.802 1.00 91.94 89 THR A N 1
ATOM 740 C CA . THR A 1 89 ? -6.601 1.470 35.999 1.00 91.94 89 THR A CA 1
ATOM 741 C C . THR A 1 89 ? -8.036 1.669 36.499 1.00 91.94 89 THR A C 1
ATOM 743 O O . THR A 1 89 ? -8.789 0.704 36.610 1.00 91.94 89 THR A O 1
ATOM 746 N N . GLN A 1 90 ? -8.418 2.905 36.843 1.00 95.19 90 GLN A N 1
ATOM 747 C CA . GLN A 1 90 ? -9.788 3.268 37.216 1.00 95.19 90 GLN A CA 1
ATOM 748 C C . GLN A 1 90 ? -10.633 3.701 36.009 1.00 95.19 90 GLN A C 1
ATOM 750 O O . GLN A 1 90 ? -11.854 3.791 36.125 1.00 95.19 90 GLN A O 1
ATOM 755 N N . GLU A 1 91 ? -10.005 3.996 34.869 1.00 94.75 91 GLU A N 1
ATOM 756 C CA . GLU A 1 91 ? -10.700 4.355 33.635 1.00 94.75 91 GLU A CA 1
ATOM 757 C C . GLU A 1 91 ? -11.036 3.088 32.839 1.00 94.75 91 GLU A C 1
ATOM 759 O O . GLU A 1 91 ? -10.279 2.122 32.819 1.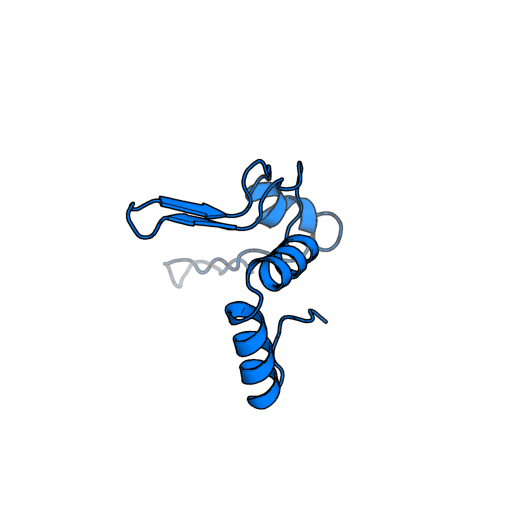00 94.75 91 GLU A O 1
ATOM 764 N N . THR A 1 92 ? -12.209 3.065 32.204 1.00 93.12 92 THR A N 1
ATOM 765 C CA . THR A 1 92 ? -12.649 1.906 31.415 1.00 93.12 92 THR A CA 1
ATOM 766 C C . THR A 1 92 ? -11.975 1.913 30.047 1.00 93.12 92 THR A C 1
ATOM 768 O O . THR A 1 92 ? -11.986 2.938 29.364 1.00 93.12 92 THR A O 1
ATOM 771 N N . ALA A 1 93 ? -11.431 0.766 29.637 1.00 91.19 93 ALA A N 1
ATOM 772 C CA . ALA A 1 93 ? -10.900 0.573 28.293 1.00 91.19 93 ALA A CA 1
ATOM 773 C C . ALA A 1 93 ? -11.975 0.812 27.222 1.00 91.19 93 ALA A C 1
ATOM 775 O O . ALA A 1 93 ? -13.137 0.437 27.393 1.00 91.19 93 ALA A O 1
ATOM 776 N N . LEU A 1 94 ? -11.585 1.430 26.108 1.00 88.19 94 LEU A N 1
ATOM 777 C CA . LEU A 1 94 ? -12.461 1.641 24.959 1.00 88.19 94 LEU A CA 1
ATOM 778 C C . LEU A 1 94 ? -12.072 0.644 23.867 1.00 88.19 94 LEU A C 1
ATOM 780 O O . LEU A 1 94 ? -11.033 0.788 23.222 1.00 88.19 94 LEU A O 1
ATOM 784 N N . HIS A 1 95 ? -12.910 -0.371 23.686 1.00 83.06 95 HIS A N 1
ATOM 785 C CA . HIS A 1 95 ? -12.757 -1.440 22.701 1.00 83.06 95 HIS A CA 1
ATOM 786 C C . HIS A 1 95 ? -14.081 -1.732 21.988 1.00 83.06 95 HIS A C 1
ATOM 788 O O . HIS A 1 95 ? -15.140 -1.651 22.655 1.00 83.06 95 HIS A O 1
#

Foldseek 3Di:
DDLQDDPDPVSVVVLVCCCPVPVQVSVLVVCVPQDDWPAFAPGAWDDDPVDPDIDGRHPTDDDVCCSLPVVCCVPCVVPDSDFDDDPDPVDDTDD

Sequence (95 aa):
MSKFIAKSIEDYHQLYKESIDAPEKFWSDFADQEFTWKEKWSQVLDFDLSKPEVNWFKGAKLNITENCIDRHLDTKGNQTAILFEPNSTQETALH

Radius of gyration: 18.85 Å; chains: 1; bounding box: 45×32×52 Å

pLDDT: mean 94.92, std 5.72, range [53.22, 98.5]

Secondary structure (DSSP, 8-state):
--TTS-SSHHHHHHHHHHHHHSHHHHHHHHHHHH---SB--SEEEEEETTTTEEEEEET-B--HHIIIIIHHHHHHTTS----B--SSTTSPPB-